Protein AF-A0A9X3STH4-F1 (afdb_monomer_lite)

Organism: NCBI:txid256034

InterPro domains:
  IPR025851 SUKH-4 immunity protein [PF14435] (75-170)

pLDDT: mean 92.92, std 8.41, range [48.44, 98.75]

Structure (mmCIF, N/CA/C/O backbone):
data_AF-A0A9X3STH4-F1
#
_entry.id   AF-A0A9X3STH4-F1
#
loop_
_atom_site.group_PDB
_atom_site.id
_atom_site.type_symbol
_atom_site.label_atom_id
_atom_site.label_alt_id
_atom_site.label_comp_id
_atom_site.label_asym_id
_atom_site.label_entity_id
_atom_site.label_seq_id
_atom_site.pdbx_PDB_ins_code
_atom_site.Cartn_x
_atom_site.Cartn_y
_atom_site.Cartn_z
_atom_site.occupancy
_atom_site.B_iso_or_equiv
_atom_site.auth_seq_id
_atom_site.auth_comp_id
_atom_site.auth_asym_id
_atom_site.auth_atom_id
_atom_site.pdbx_PDB_model_num
ATOM 1 N N . MET A 1 1 ? -2.277 -17.646 -5.872 1.00 61.88 1 MET A N 1
ATOM 2 C CA . MET A 1 1 ? -1.717 -16.752 -4.841 1.00 61.88 1 MET A CA 1
ATOM 3 C C . MET A 1 1 ? -0.217 -16.934 -4.850 1.00 61.88 1 MET A C 1
ATOM 5 O O . MET A 1 1 ? 0.225 -18.069 -4.994 1.00 61.88 1 MET A O 1
ATOM 9 N N . THR A 1 2 ? 0.530 -15.837 -4.781 1.00 78.12 2 THR A N 1
ATOM 10 C CA . THR A 1 2 ? 1.993 -15.850 -4.661 1.00 78.12 2 THR A CA 1
ATOM 11 C C . THR A 1 2 ? 2.384 -16.496 -3.331 1.00 78.12 2 THR A C 1
ATOM 13 O O . THR A 1 2 ? 1.746 -16.225 -2.315 1.00 78.12 2 THR A O 1
ATOM 16 N N . ASP A 1 3 ? 3.375 -17.385 -3.351 1.00 86.56 3 ASP A N 1
ATOM 17 C CA . ASP A 1 3 ? 3.886 -18.044 -2.145 1.00 86.56 3 ASP A CA 1
ATOM 18 C C . ASP A 1 3 ? 4.793 -17.095 -1.341 1.00 86.56 3 ASP A C 1
ATOM 20 O O . ASP A 1 3 ? 5.433 -16.214 -1.916 1.00 86.56 3 ASP A O 1
ATOM 24 N N . SER A 1 4 ? 4.879 -17.291 -0.023 1.00 89.00 4 SER A N 1
ATOM 25 C CA . SER A 1 4 ? 5.717 -16.495 0.887 1.00 89.00 4 SER A CA 1
ATOM 26 C C . SER A 1 4 ? 7.181 -16.447 0.430 1.00 89.00 4 SER A C 1
ATOM 28 O O . SER A 1 4 ? 7.796 -15.381 0.389 1.00 89.00 4 SER A O 1
ATOM 30 N N . SER A 1 5 ? 7.707 -17.585 -0.038 1.00 90.81 5 SER A N 1
ATOM 31 C CA . SER A 1 5 ? 9.068 -17.689 -0.579 1.00 90.81 5 SER A CA 1
ATOM 32 C C . SER A 1 5 ? 9.311 -16.773 -1.785 1.00 90.81 5 SER A C 1
ATOM 34 O O . SER A 1 5 ? 10.392 -16.203 -1.922 1.00 90.81 5 SER A O 1
ATOM 36 N N . ALA A 1 6 ? 8.299 -16.579 -2.634 1.00 93.00 6 ALA A N 1
ATOM 37 C CA . ALA A 1 6 ? 8.402 -15.722 -3.807 1.00 93.00 6 ALA A CA 1
ATOM 38 C C . ALA A 1 6 ? 8.417 -14.233 -3.433 1.00 93.00 6 ALA A C 1
ATOM 40 O O . ALA A 1 6 ? 9.099 -13.464 -4.106 1.00 93.00 6 ALA A O 1
ATOM 41 N N . TYR A 1 7 ? 7.714 -13.832 -2.367 1.00 93.75 7 TYR A N 1
ATOM 42 C CA . TYR A 1 7 ? 7.803 -12.472 -1.829 1.00 93.75 7 TYR A CA 1
ATOM 43 C C . TYR A 1 7 ? 9.189 -12.196 -1.244 1.00 93.75 7 TYR A C 1
ATOM 45 O O . TYR A 1 7 ? 9.822 -11.223 -1.640 1.00 93.75 7 TYR A O 1
ATOM 53 N N . LEU A 1 8 ? 9.697 -13.090 -0.387 1.00 92.81 8 LEU A N 1
ATOM 54 C CA . LEU A 1 8 ? 11.042 -12.961 0.190 1.00 92.81 8 LEU A CA 1
ATOM 55 C C . LEU A 1 8 ? 12.132 -12.911 -0.882 1.00 92.81 8 LEU A C 1
ATOM 57 O O . LEU A 1 8 ? 13.081 -12.148 -0.758 1.00 92.81 8 LEU A O 1
ATOM 61 N N . GLN A 1 9 ? 11.997 -13.702 -1.948 1.00 93.31 9 GLN A N 1
A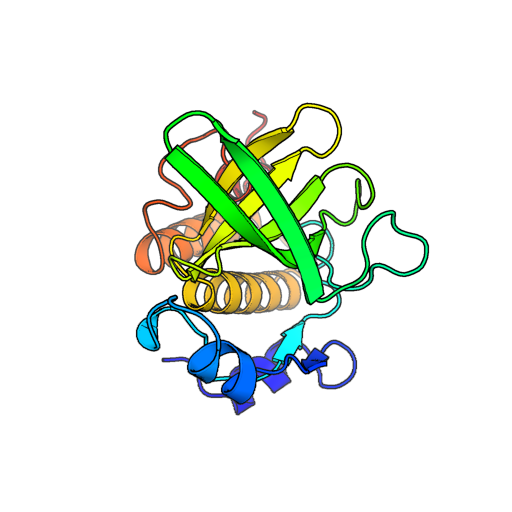TOM 62 C CA . GLN A 1 9 ? 12.944 -13.660 -3.058 1.00 93.31 9 GLN A CA 1
ATOM 63 C C . GLN A 1 9 ? 12.888 -12.333 -3.827 1.00 93.31 9 GLN A C 1
ATOM 65 O O . GLN A 1 9 ? 13.916 -11.890 -4.321 1.00 93.31 9 GLN A O 1
ATOM 70 N N . ALA A 1 10 ? 11.703 -11.740 -3.985 1.00 93.12 10 ALA A N 1
ATOM 71 C CA . ALA A 1 10 ? 11.533 -10.508 -4.752 1.00 93.12 10 ALA A CA 1
ATOM 72 C C . ALA A 1 10 ? 11.899 -9.245 -3.967 1.00 93.12 10 ALA A C 1
ATOM 74 O O . ALA A 1 10 ? 12.220 -8.237 -4.581 1.00 93.12 10 ALA A O 1
ATOM 75 N N . TRP A 1 11 ? 11.796 -9.273 -2.639 1.00 94.75 11 TRP A N 1
ATOM 76 C CA . TRP A 1 11 ? 12.120 -8.115 -1.807 1.00 94.75 11 TRP A CA 1
ATOM 77 C C . TRP A 1 11 ? 13.464 -8.212 -1.120 1.00 94.75 11 TRP A C 1
ATOM 79 O O . TRP A 1 11 ? 13.931 -7.178 -0.683 1.00 94.75 11 TRP A O 1
ATOM 89 N N . GLU A 1 12 ? 14.074 -9.397 -1.080 1.00 92.00 12 GLU A N 1
ATOM 90 C CA . GLU A 1 12 ? 15.273 -9.708 -0.298 1.00 92.00 12 GLU A CA 1
ATOM 91 C C . GLU A 1 12 ? 15.022 -9.619 1.226 1.00 92.00 12 GLU A C 1
ATOM 93 O O . GLU A 1 12 ? 14.250 -8.780 1.691 1.00 92.00 12 GLU A O 1
ATOM 98 N N . PRO A 1 13 ? 15.606 -10.507 2.057 1.00 90.62 13 PRO A N 1
ATOM 99 C CA . PRO A 1 13 ? 15.281 -10.550 3.488 1.00 90.62 13 PRO A CA 1
ATOM 100 C C . PRO A 1 13 ? 15.570 -9.252 4.259 1.00 90.62 13 PRO A C 1
ATOM 102 O O . PRO A 1 13 ? 14.863 -8.939 5.214 1.00 90.62 13 PRO A O 1
ATOM 105 N N . ASP A 1 14 ? 16.601 -8.509 3.863 1.00 94.25 14 ASP A N 1
ATOM 106 C CA . ASP A 1 14 ? 17.049 -7.258 4.484 1.00 94.25 14 ASP A CA 1
ATOM 107 C C . ASP A 1 14 ? 16.178 -6.047 4.132 1.00 94.25 14 ASP A C 1
ATOM 109 O O . ASP A 1 14 ? 16.194 -5.054 4.856 1.00 94.25 14 ASP A O 1
ATOM 113 N N . ASN A 1 15 ? 15.362 -6.150 3.086 1.00 95.94 15 ASN A N 1
ATOM 114 C CA . ASN A 1 15 ? 14.374 -5.147 2.712 1.00 95.94 15 ASN A CA 1
ATOM 115 C C . ASN A 1 15 ? 12.947 -5.624 3.041 1.00 95.94 15 ASN A C 1
ATOM 117 O O . ASN A 1 15 ? 11.984 -5.297 2.351 1.00 95.94 15 ASN A O 1
ATOM 121 N N . THR A 1 16 ? 12.787 -6.370 4.141 1.00 97.00 16 THR A N 1
ATOM 122 C CA . THR A 1 16 ? 11.470 -6.727 4.690 1.00 97.00 16 THR A CA 1
ATOM 123 C C . THR A 1 16 ? 11.323 -6.360 6.160 1.00 97.00 16 THR A C 1
ATOM 125 O O . THR A 1 16 ? 12.267 -6.454 6.941 1.00 97.00 16 THR A O 1
ATOM 128 N N . ILE A 1 17 ? 10.111 -5.963 6.542 1.00 96.62 17 ILE A N 1
ATOM 129 C CA . ILE A 1 17 ? 9.739 -5.627 7.917 1.00 96.62 17 ILE A CA 1
ATOM 130 C C . ILE A 1 17 ? 8.494 -6.420 8.333 1.00 96.62 17 ILE A C 1
ATOM 132 O O . ILE A 1 17 ? 7.523 -6.460 7.570 1.00 96.62 17 ILE A O 1
ATOM 136 N N . PRO A 1 18 ? 8.496 -7.084 9.505 1.00 97.00 18 PRO A N 1
ATOM 137 C CA . PRO A 1 18 ? 7.326 -7.807 9.983 1.00 97.00 18 PRO A CA 1
ATOM 138 C C . PRO A 1 18 ? 6.208 -6.846 10.395 1.00 97.00 18 PRO A C 1
ATOM 140 O O . PRO A 1 18 ? 6.472 -5.801 10.985 1.00 97.00 18 PRO A O 1
ATOM 143 N N . TYR A 1 19 ? 4.958 -7.251 10.170 1.00 96.06 19 TYR A N 1
ATOM 144 C CA . TYR A 1 19 ? 3.776 -6.590 10.724 1.00 96.06 19 TYR A CA 1
ATOM 145 C C . TYR A 1 19 ? 2.941 -7.596 11.537 1.00 96.06 19 TYR A C 1
ATOM 147 O O . TYR A 1 19 ? 2.936 -8.794 11.231 1.00 96.06 19 TYR A O 1
ATOM 155 N N . PRO A 1 20 ? 2.210 -7.154 12.576 1.00 95.25 20 PRO A N 1
ATOM 156 C CA . PRO A 1 20 ? 1.526 -8.042 13.520 1.00 95.25 20 PRO A CA 1
ATOM 157 C C . PRO A 1 20 ? 0.201 -8.591 12.952 1.00 95.25 20 PRO A C 1
ATOM 159 O O . PRO A 1 20 ? -0.889 -8.362 13.474 1.00 95.25 20 PRO A O 1
ATOM 162 N N . ARG A 1 21 ? 0.283 -9.363 11.863 1.00 96.56 21 ARG A N 1
ATOM 163 C CA . ARG A 1 21 ? -0.866 -9.875 11.099 1.00 96.56 21 ARG A CA 1
ATOM 164 C C . ARG A 1 21 ? -1.922 -10.571 11.953 1.00 96.56 21 ARG A C 1
ATOM 166 O O . ARG A 1 21 ? -3.110 -10.307 11.797 1.00 96.56 21 ARG A O 1
ATOM 173 N N . ALA A 1 22 ? -1.498 -11.518 12.789 1.00 96.81 22 ALA A N 1
ATOM 174 C CA . ALA A 1 22 ? -2.416 -12.340 13.574 1.00 96.81 22 ALA A CA 1
ATOM 175 C C . ALA A 1 22 ? -3.180 -11.510 14.615 1.00 96.81 22 ALA A C 1
ATOM 177 O O . ALA A 1 22 ? -4.367 -11.741 14.827 1.00 96.81 22 ALA A O 1
ATOM 178 N N . GLU A 1 23 ? -2.503 -10.535 15.218 1.00 96.88 23 GLU A N 1
ATOM 179 C CA . GLU A 1 23 ? -3.087 -9.592 16.169 1.00 96.88 23 GLU A CA 1
ATOM 180 C C . GLU A 1 23 ? -4.092 -8.679 15.468 1.00 96.88 23 GLU A C 1
ATOM 182 O O . GLU A 1 23 ? -5.257 -8.650 15.853 1.00 96.88 23 GLU A O 1
ATOM 187 N N . TRP A 1 24 ? -3.701 -8.057 14.352 1.00 96.88 24 TRP A N 1
ATOM 188 C CA . TRP A 1 24 ? -4.584 -7.185 13.574 1.00 96.88 24 TRP A CA 1
ATOM 189 C C . TRP A 1 24 ? -5.851 -7.896 13.093 1.00 96.88 24 TRP A C 1
ATOM 191 O O . TRP A 1 24 ? -6.939 -7.343 13.198 1.00 96.88 24 TRP A O 1
ATOM 201 N N . MET A 1 25 ? -5.733 -9.138 12.615 1.00 97.00 25 MET A N 1
ATOM 202 C CA . MET A 1 25 ? -6.891 -9.945 12.209 1.00 97.00 25 MET A CA 1
ATOM 203 C C . MET A 1 25 ? -7.811 -10.338 13.373 1.00 97.00 25 MET A C 1
ATOM 205 O O . MET A 1 25 ? -8.964 -10.696 13.137 1.00 97.00 25 MET A O 1
ATOM 209 N N . SER A 1 26 ? -7.292 -10.361 14.602 1.00 97.19 26 SER A N 1
ATOM 210 C CA . SER A 1 26 ? -8.071 -10.671 15.801 1.00 97.19 26 SER A CA 1
ATOM 211 C C . SER A 1 26 ? -8.709 -9.429 16.417 1.00 97.19 26 SER A C 1
ATOM 213 O O . SER A 1 26 ? -9.749 -9.551 17.062 1.00 97.19 26 SER A O 1
ATOM 215 N N . GLU A 1 27 ? -8.064 -8.272 16.292 1.00 96.25 27 GLU A N 1
ATOM 216 C CA . GLU A 1 27 ? -8.475 -7.026 16.938 1.00 96.25 27 GLU A CA 1
ATOM 217 C C . GLU A 1 27 ? -9.420 -6.199 16.060 1.00 96.25 27 GLU A C 1
ATOM 219 O O . GLU A 1 27 ? -10.370 -5.603 16.569 1.00 96.25 27 GLU A O 1
ATOM 224 N N . TYR A 1 28 ? -9.183 -6.175 14.747 1.00 96.44 28 TYR A N 1
ATOM 225 C CA . TYR A 1 28 ? -9.848 -5.251 13.834 1.00 96.44 28 TYR A CA 1
ATOM 226 C C . TYR A 1 28 ? -10.963 -5.903 13.016 1.00 96.44 28 TYR A C 1
ATOM 228 O O . TYR A 1 28 ? -11.003 -7.114 12.804 1.00 96.44 28 TYR A O 1
ATOM 236 N N . ALA A 1 29 ? -11.900 -5.072 12.554 1.00 97.44 29 ALA A N 1
ATOM 237 C CA . ALA A 1 29 ? -13.100 -5.525 11.853 1.00 97.44 29 ALA A CA 1
ATOM 238 C C . ALA A 1 29 ? -12.854 -5.880 10.376 1.00 97.44 29 ALA A C 1
ATOM 240 O O . ALA A 1 29 ? -13.685 -6.564 9.770 1.00 97.44 29 ALA A O 1
ATOM 241 N N . ALA A 1 30 ? -11.730 -5.436 9.803 1.00 97.69 30 ALA A N 1
ATOM 242 C CA . ALA A 1 30 ? -11.347 -5.752 8.437 1.00 97.69 30 ALA A CA 1
ATOM 243 C C . ALA A 1 30 ? -11.413 -7.272 8.176 1.00 97.69 30 ALA A C 1
ATOM 245 O O . ALA A 1 30 ? -10.921 -8.081 8.969 1.00 97.69 30 ALA A O 1
ATOM 246 N N . PRO A 1 31 ? -12.011 -7.708 7.054 1.00 97.75 31 PRO A N 1
ATOM 247 C CA . PRO A 1 31 ? -12.200 -9.125 6.795 1.00 97.75 31 PRO A CA 1
ATOM 248 C C . PRO A 1 31 ? -10.854 -9.826 6.601 1.00 97.75 31 PRO A C 1
ATOM 250 O O . PRO A 1 31 ? -9.961 -9.318 5.928 1.00 97.75 31 PRO A O 1
ATOM 253 N N . ALA A 1 32 ? -10.742 -11.067 7.080 1.00 97.00 32 ALA A N 1
ATOM 254 C CA . ALA A 1 32 ? -9.529 -11.881 6.950 1.00 97.00 32 ALA A CA 1
ATOM 255 C C . ALA A 1 32 ? -8.981 -11.971 5.510 1.00 97.00 32 ALA A C 1
ATOM 257 O O . ALA A 1 32 ? -7.773 -12.065 5.306 1.00 97.00 32 ALA A O 1
ATOM 258 N N . ALA A 1 33 ? -9.867 -11.932 4.509 1.00 96.94 33 ALA A N 1
ATOM 259 C CA . ALA A 1 33 ? -9.505 -11.971 3.093 1.00 96.94 33 ALA A CA 1
ATOM 260 C C . ALA A 1 33 ? -8.804 -10.694 2.588 1.00 96.94 33 ALA A C 1
ATOM 262 O O . ALA A 1 33 ? -8.167 -10.747 1.534 1.00 96.94 33 ALA A O 1
ATOM 263 N N . ALA A 1 34 ? -8.917 -9.575 3.313 1.00 98.06 34 ALA A N 1
ATOM 264 C CA . ALA A 1 34 ? -8.251 -8.323 2.977 1.00 98.06 34 ALA A CA 1
ATOM 265 C C . ALA A 1 34 ? -6.770 -8.319 3.368 1.00 98.06 34 ALA A C 1
ATOM 267 O O . ALA A 1 34 ? -6.010 -7.559 2.781 1.00 98.06 34 ALA A O 1
ATOM 268 N N . TYR A 1 35 ? -6.339 -9.170 4.302 1.00 98.00 35 TYR A N 1
ATOM 269 C CA . TYR A 1 35 ? -4.940 -9.266 4.717 1.00 98.00 35 TYR A CA 1
ATOM 270 C C . TYR A 1 35 ? -4.125 -10.120 3.737 1.00 98.00 35 TYR A C 1
ATOM 272 O O . TYR A 1 35 ? -4.629 -11.136 3.235 1.00 98.00 35 TYR A O 1
ATOM 280 N N . PRO A 1 36 ? -2.850 -9.777 3.476 1.00 96.56 36 PRO A N 1
ATOM 281 C CA . PRO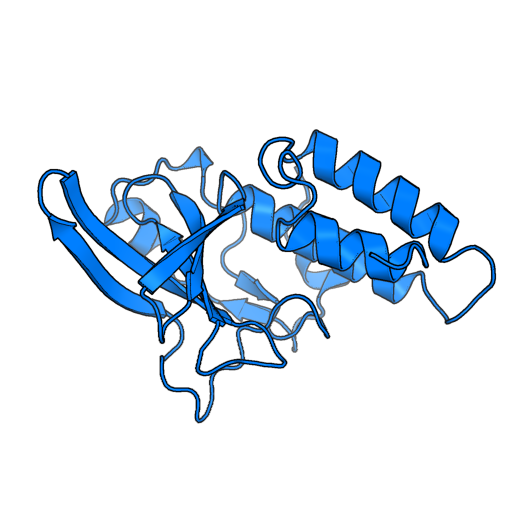 A 1 36 ? -1.984 -10.645 2.695 1.00 96.56 36 PRO A CA 1
ATOM 282 C C . PRO A 1 36 ? -1.752 -11.975 3.425 1.00 96.56 36 PRO A C 1
ATOM 284 O O . PRO A 1 36 ? -1.974 -12.104 4.627 1.00 96.56 36 PRO A O 1
ATOM 287 N N . ALA A 1 37 ? -1.329 -13.008 2.694 1.00 94.56 37 ALA A N 1
ATOM 288 C CA . ALA A 1 37 ? -1.050 -14.326 3.280 1.00 94.56 37 ALA A CA 1
ATOM 289 C C . ALA A 1 37 ? 0.282 -14.379 4.057 1.00 94.56 37 ALA A C 1
ATOM 291 O O . ALA A 1 37 ? 0.550 -15.362 4.740 1.00 94.56 37 ALA A O 1
ATOM 292 N N . ILE A 1 38 ? 1.093 -13.329 3.934 1.00 96.25 38 ILE A N 1
ATOM 293 C CA . ILE A 1 38 ? 2.387 -13.135 4.592 1.00 96.25 38 ILE A CA 1
ATOM 294 C C . ILE A 1 38 ? 2.257 -12.112 5.723 1.00 96.25 38 ILE A C 1
ATOM 296 O O . ILE A 1 38 ? 1.311 -11.321 5.734 1.00 96.25 38 ILE A O 1
ATOM 300 N N . ASP A 1 39 ? 3.212 -12.116 6.645 1.00 96.88 39 ASP A N 1
ATOM 301 C CA . ASP A 1 39 ? 3.296 -11.278 7.848 1.00 96.88 39 ASP A CA 1
ATOM 302 C C . ASP A 1 39 ? 4.438 -10.247 7.787 1.00 96.88 39 ASP A C 1
ATOM 304 O O . ASP A 1 39 ? 4.903 -9.758 8.811 1.00 96.88 39 ASP A O 1
ATOM 308 N N . PHE A 1 40 ? 4.871 -9.883 6.579 1.00 97.31 40 PHE A N 1
ATOM 309 C CA . PHE A 1 40 ? 5.876 -8.853 6.337 1.00 97.31 40 PHE A CA 1
ATOM 310 C C . PHE A 1 40 ? 5.531 -7.997 5.114 1.00 97.31 40 PHE A C 1
ATOM 312 O O . PHE A 1 40 ? 4.740 -8.394 4.253 1.00 97.31 40 PHE A O 1
ATOM 319 N N . LEU A 1 41 ? 6.140 -6.816 5.051 1.00 96.81 41 LEU A N 1
ATOM 320 C CA . LEU A 1 41 ? 6.077 -5.860 3.944 1.00 96.81 41 LEU A CA 1
ATOM 321 C C . LEU A 1 41 ? 7.490 -5.526 3.454 1.00 96.81 41 LEU A C 1
ATOM 323 O O . LEU A 1 41 ? 8.433 -5.690 4.229 1.00 96.81 41 LEU A O 1
ATOM 327 N N . PRO A 1 42 ? 7.660 -5.040 2.212 1.00 97.00 42 PRO A N 1
ATOM 328 C CA . PRO A 1 42 ? 8.936 -4.469 1.801 1.00 97.00 42 PRO A CA 1
ATOM 329 C C . PRO A 1 42 ? 9.220 -3.171 2.573 1.00 97.00 42 PRO A C 1
ATOM 331 O O . PRO A 1 42 ? 8.288 -2.434 2.894 1.00 97.00 42 PRO A O 1
ATOM 334 N N . ILE A 1 43 ? 10.488 -2.864 2.852 1.00 96.50 43 ILE A N 1
ATOM 335 C CA . ILE A 1 43 ? 10.876 -1.613 3.531 1.00 96.50 43 ILE A CA 1
ATOM 336 C C . ILE A 1 43 ? 10.928 -0.446 2.543 1.00 96.50 43 ILE A C 1
ATOM 338 O O . ILE A 1 43 ? 10.457 0.650 2.844 1.00 96.50 43 ILE A O 1
ATOM 342 N N . ASP A 1 44 ? 11.478 -0.665 1.359 1.00 94.62 44 ASP A N 1
ATOM 343 C CA . ASP A 1 44 ? 11.662 0.355 0.337 1.00 94.62 44 ASP A CA 1
ATOM 344 C C . ASP A 1 44 ? 11.342 -0.218 -1.044 1.00 94.62 44 ASP A C 1
ATOM 346 O O . ASP A 1 44 ? 11.879 -1.246 -1.458 1.00 94.62 44 ASP A O 1
ATOM 350 N N . MET A 1 45 ? 10.443 0.461 -1.757 1.00 93.31 45 MET A N 1
ATOM 351 C CA . MET A 1 45 ? 10.090 0.190 -3.147 1.00 93.31 45 MET A CA 1
ATOM 352 C C . MET A 1 45 ? 10.375 1.402 -4.037 1.00 93.31 45 MET A C 1
ATOM 354 O O . MET A 1 45 ? 9.622 1.731 -4.958 1.00 93.31 45 MET A O 1
ATOM 358 N N . SER A 1 46 ? 11.515 2.045 -3.789 1.00 85.88 46 SER A N 1
ATOM 359 C CA . SER A 1 46 ? 12.055 3.165 -4.547 1.00 85.88 46 SER A CA 1
ATOM 360 C C . SER A 1 46 ? 11.154 4.397 -4.489 1.00 85.88 46 SER A C 1
ATOM 362 O O . SER A 1 46 ? 11.221 5.155 -3.533 1.00 85.88 46 SER A O 1
ATOM 364 N N . VAL A 1 47 ? 10.335 4.646 -5.512 1.00 86.88 47 VAL A N 1
ATOM 365 C CA . VAL A 1 47 ? 9.514 5.865 -5.604 1.00 86.88 47 VAL A CA 1
ATOM 366 C C . VAL A 1 47 ? 8.065 5.646 -5.183 1.00 86.88 47 VAL A C 1
ATOM 368 O O . VAL A 1 47 ? 7.353 6.623 -4.977 1.00 86.88 47 VAL A O 1
ATOM 371 N N . VAL A 1 48 ? 7.604 4.391 -5.075 1.00 93.56 48 VAL A N 1
ATOM 372 C CA . VAL A 1 48 ? 6.163 4.110 -4.923 1.00 93.56 48 VAL A CA 1
ATOM 373 C C . VAL A 1 48 ? 5.710 3.878 -3.487 1.00 93.56 48 VAL A C 1
ATOM 375 O O . VAL A 1 48 ? 4.525 4.028 -3.207 1.00 93.56 48 VAL A O 1
ATOM 378 N N . PHE A 1 49 ? 6.613 3.471 -2.597 1.00 96.94 49 PHE A N 1
ATOM 379 C CA . PHE A 1 49 ? 6.273 3.098 -1.226 1.00 96.94 49 PHE A CA 1
ATOM 380 C C . PHE A 1 49 ? 7.535 2.959 -0.375 1.00 96.94 49 PHE A C 1
ATOM 382 O O . PHE A 1 49 ? 8.540 2.427 -0.849 1.00 96.94 49 PHE A O 1
ATOM 389 N N . THR A 1 50 ? 7.460 3.362 0.891 1.00 97.25 50 THR A N 1
ATOM 390 C CA . THR A 1 50 ? 8.446 2.989 1.907 1.00 97.25 50 THR A CA 1
ATOM 391 C C . THR A 1 50 ? 7.795 2.803 3.276 1.00 97.25 50 THR A C 1
ATOM 393 O O . THR A 1 50 ? 6.918 3.572 3.656 1.00 97.25 50 THR A O 1
ATOM 396 N N . ALA A 1 51 ? 8.242 1.801 4.029 1.00 96.81 51 ALA A N 1
ATOM 397 C CA . ALA A 1 51 ? 7.962 1.629 5.453 1.00 96.81 51 ALA A CA 1
ATOM 398 C C . ALA A 1 51 ? 9.070 2.230 6.346 1.00 96.81 51 ALA A C 1
ATOM 400 O O . ALA A 1 51 ? 8.980 2.164 7.570 1.00 96.81 51 ALA A O 1
ATOM 401 N N . TYR A 1 52 ? 10.113 2.823 5.752 1.00 94.12 52 TYR A N 1
ATOM 402 C CA . TYR A 1 52 ? 11.167 3.525 6.479 1.00 94.12 52 TYR A CA 1
ATOM 403 C C . TYR A 1 52 ? 10.706 4.945 6.839 1.00 94.12 52 TYR A C 1
ATOM 405 O O . TYR A 1 52 ? 10.846 5.884 6.043 1.00 94.12 52 TYR A O 1
ATOM 413 N N . LEU A 1 53 ? 10.137 5.065 8.042 1.00 93.81 53 LEU A N 1
ATOM 414 C CA . LEU A 1 53 ? 9.536 6.280 8.607 1.00 93.81 53 LEU A CA 1
ATOM 415 C C . LEU A 1 53 ? 10.370 6.897 9.744 1.00 93.81 53 LEU A C 1
ATOM 417 O O . LEU A 1 53 ? 9.848 7.661 10.547 1.00 93.81 53 LEU A O 1
ATOM 421 N N . GLU A 1 54 ? 11.664 6.572 9.831 1.00 88.00 54 GLU A N 1
ATOM 422 C CA . GLU A 1 54 ? 12.560 7.272 10.758 1.00 88.00 54 GLU A CA 1
ATOM 423 C C . GLU A 1 54 ? 12.554 8.778 10.459 1.00 88.00 54 GLU A C 1
ATOM 425 O O . GLU A 1 54 ? 12.581 9.186 9.296 1.00 88.00 54 GLU A O 1
ATOM 430 N N . ASP A 1 55 ? 12.480 9.580 11.523 1.00 86.06 55 ASP A N 1
ATOM 431 C CA . ASP A 1 55 ? 12.355 11.043 11.495 1.00 86.06 55 ASP A CA 1
ATOM 432 C C . ASP A 1 55 ? 11.099 11.595 10.789 1.00 86.06 55 ASP A C 1
ATOM 434 O O . ASP A 1 55 ? 10.985 12.811 10.628 1.00 86.06 55 ASP A O 1
ATOM 438 N N . ALA A 1 56 ? 10.143 10.740 10.405 1.00 90.88 56 ALA A N 1
ATOM 439 C CA . ALA A 1 56 ? 8.867 11.178 9.853 1.00 90.88 56 ALA A CA 1
ATOM 440 C C . ALA A 1 56 ? 7.876 11.572 10.960 1.00 90.88 56 ALA A C 1
ATOM 442 O O . ALA A 1 56 ? 7.978 11.158 12.118 1.00 90.88 56 ALA A O 1
ATOM 443 N N . ARG A 1 57 ? 6.852 12.340 10.590 1.00 92.12 57 ARG A N 1
ATOM 444 C CA . ARG A 1 57 ? 5.776 12.771 11.495 1.00 92.12 57 ARG A CA 1
ATOM 445 C C . ARG A 1 57 ? 4.995 11.617 12.137 1.00 92.12 57 ARG A C 1
ATOM 447 O O . ARG A 1 57 ? 4.447 11.800 13.227 1.00 92.12 57 ARG A O 1
ATOM 454 N N . PHE A 1 58 ? 4.894 10.475 11.461 1.00 94.50 58 PHE A N 1
ATOM 455 C CA . PHE A 1 58 ? 4.151 9.308 11.930 1.00 94.50 58 PHE A CA 1
ATOM 456 C C . PHE A 1 58 ? 5.048 8.083 12.019 1.00 94.50 58 PHE A C 1
ATOM 458 O O . PHE A 1 58 ? 5.776 7.771 11.080 1.00 94.50 58 PHE A O 1
ATOM 465 N N . ASP A 1 59 ? 4.903 7.338 13.112 1.00 95.69 59 ASP A N 1
ATOM 466 C CA . ASP A 1 59 ? 5.565 6.050 13.269 1.00 95.69 59 ASP A CA 1
ATOM 467 C C . ASP A 1 59 ? 4.844 4.960 12.470 1.00 95.69 59 ASP A C 1
ATOM 469 O O . ASP A 1 59 ? 3.614 4.964 12.318 1.00 95.69 59 ASP A O 1
ATOM 473 N N . LEU A 1 60 ? 5.606 3.967 12.014 1.00 96.75 60 LEU A N 1
ATOM 474 C CA . LEU A 1 60 ? 5.042 2.773 11.398 1.00 96.75 60 LEU A CA 1
ATOM 475 C C . LEU A 1 60 ? 4.116 2.052 12.390 1.00 96.75 60 LEU A C 1
ATOM 477 O O . LEU A 1 60 ? 4.450 1.875 13.560 1.00 96.75 60 LEU A O 1
ATOM 481 N N . TYR A 1 61 ? 2.945 1.637 11.911 1.00 96.69 61 TYR A N 1
ATOM 482 C CA . TYR A 1 61 ? 1.859 1.012 12.677 1.00 96.69 61 TYR A CA 1
ATOM 483 C C . TYR A 1 61 ? 1.202 1.904 13.731 1.00 96.69 61 TYR A C 1
ATOM 485 O O . TYR A 1 61 ? 0.319 1.436 14.452 1.00 96.69 61 TYR A O 1
ATOM 493 N N . SER A 1 62 ? 1.560 3.191 13.796 1.00 95.75 62 SER A N 1
ATOM 494 C CA . SER A 1 62 ? 0.805 4.142 14.605 1.00 95.75 62 SER A CA 1
ATOM 495 C C . SER A 1 62 ? -0.638 4.233 14.113 1.00 95.75 62 SER A C 1
ATOM 497 O O . SER A 1 62 ? -0.938 4.105 12.921 1.00 95.75 62 SER A O 1
ATOM 499 N N . ARG A 1 63 ? -1.550 4.426 15.065 1.00 96.25 63 ARG A N 1
ATOM 500 C CA . ARG A 1 63 ? -2.977 4.535 14.795 1.00 96.25 63 ARG A CA 1
ATOM 501 C C . ARG A 1 63 ? -3.378 5.995 14.625 1.00 96.25 63 ARG A C 1
ATOM 503 O O . ARG A 1 63 ? -2.999 6.846 15.428 1.00 96.25 63 ARG A O 1
ATOM 510 N N . ILE A 1 64 ? -4.192 6.259 13.612 1.00 95.38 64 ILE A N 1
ATOM 511 C CA . ILE A 1 64 ? -4.786 7.561 13.328 1.00 95.38 64 ILE A CA 1
ATOM 512 C C . ILE A 1 64 ? -6.303 7.389 13.356 1.00 95.38 64 ILE A C 1
ATOM 514 O O . ILE A 1 64 ? -6.859 6.596 12.604 1.00 95.38 64 ILE A O 1
ATOM 518 N N . ASP A 1 65 ? -6.978 8.153 14.209 1.00 95.00 65 ASP A N 1
ATOM 519 C CA . ASP A 1 65 ? -8.435 8.244 14.203 1.00 95.00 65 ASP A CA 1
ATOM 520 C C . ASP A 1 65 ? -8.831 9.542 13.487 1.00 95.00 65 ASP A C 1
ATOM 522 O O . ASP A 1 65 ? -8.627 10.636 14.022 1.00 95.00 65 ASP A O 1
ATOM 526 N N . LEU A 1 66 ? -9.404 9.433 12.289 1.00 92.94 66 LEU A N 1
ATOM 527 C CA . LEU A 1 66 ? -9.935 10.579 11.551 1.00 92.94 66 LEU A CA 1
ATOM 528 C C . LEU A 1 66 ? -11.416 10.771 11.870 1.00 92.94 66 LEU A C 1
ATOM 530 O O . LEU A 1 66 ? -12.206 9.827 11.824 1.00 92.94 66 LEU A O 1
ATOM 534 N N . ASP A 1 67 ? -11.801 12.004 12.188 1.00 91.50 67 ASP A N 1
ATOM 535 C CA . ASP A 1 67 ? -13.203 12.367 12.375 1.00 91.50 67 ASP A CA 1
ATOM 536 C C . ASP A 1 67 ? -13.862 12.607 11.010 1.00 91.50 67 ASP A C 1
ATOM 538 O O . ASP A 1 67 ? -13.543 13.570 10.313 1.00 91.50 67 ASP A O 1
ATOM 542 N N . MET A 1 68 ? -14.795 11.730 10.638 1.00 87.88 68 MET A N 1
ATOM 543 C CA . MET A 1 68 ? -15.586 11.822 9.405 1.00 87.88 68 MET A CA 1
ATOM 544 C C . MET A 1 68 ? -16.938 12.518 9.652 1.00 87.88 68 MET A C 1
ATOM 546 O O . MET A 1 68 ? -17.862 12.459 8.835 1.00 87.88 68 MET A O 1
ATOM 550 N N . GLY A 1 69 ? -17.098 13.173 10.805 1.00 89.56 69 GLY A N 1
ATOM 551 C CA . GLY A 1 69 ? -18.309 13.872 11.199 1.00 89.56 69 GLY A CA 1
ATOM 552 C C . GLY A 1 69 ? -19.477 12.912 11.411 1.00 89.56 69 GLY A C 1
ATOM 553 O O . GLY A 1 69 ? -19.542 12.181 12.397 1.00 89.56 69 GLY A O 1
ATOM 554 N N . ARG A 1 70 ? -20.460 12.939 10.502 1.00 85.38 70 ARG A N 1
ATOM 555 C CA . ARG A 1 70 ? -21.687 12.126 10.638 1.00 85.38 70 ARG A CA 1
ATOM 556 C C . ARG A 1 70 ? -21.460 10.641 10.383 1.00 85.38 70 ARG A C 1
ATOM 558 O O . ARG A 1 70 ? -22.230 9.836 10.901 1.00 85.38 70 ARG A O 1
ATOM 565 N N . ASP A 1 71 ? -20.415 10.306 9.635 1.00 83.00 71 ASP A N 1
ATOM 566 C CA . ASP A 1 71 ? -20.062 8.923 9.307 1.00 83.00 71 ASP A CA 1
ATOM 567 C C . ASP A 1 71 ? -19.218 8.263 10.413 1.00 83.00 71 ASP A C 1
ATOM 569 O O . ASP A 1 71 ? -18.857 7.093 10.319 1.00 83.00 71 ASP A O 1
ATOM 573 N N . GLY A 1 72 ? -18.964 8.993 11.507 1.00 89.62 72 GLY A N 1
ATOM 574 C CA . GLY A 1 72 ? -18.244 8.511 12.675 1.00 89.62 72 GLY A CA 1
ATOM 575 C C . GLY A 1 72 ? -16.740 8.714 12.548 1.00 89.62 72 GLY A C 1
ATOM 576 O O . GLY A 1 72 ? -16.280 9.719 12.013 1.00 89.62 72 GLY A O 1
ATOM 577 N N . LYS A 1 73 ? -15.974 7.767 13.089 1.00 92.81 73 LYS A N 1
ATOM 578 C CA . LYS A 1 73 ? -14.514 7.784 13.028 1.00 92.81 73 LYS A CA 1
ATOM 579 C C . LYS A 1 73 ? -14.020 6.760 12.022 1.00 92.81 73 LYS A C 1
ATOM 581 O O . LYS A 1 73 ? -14.497 5.627 12.021 1.00 92.81 73 LYS A O 1
ATOM 586 N N . LEU A 1 74 ? -13.040 7.156 11.223 1.00 95.50 74 LEU A N 1
ATOM 587 C CA . LEU A 1 74 ? -12.258 6.251 10.400 1.00 95.50 74 LEU A CA 1
ATOM 588 C C . LEU A 1 74 ? -10.968 5.916 11.150 1.00 95.50 74 LEU A C 1
ATOM 590 O O . LEU A 1 74 ? -10.154 6.797 11.422 1.00 95.50 74 LEU A O 1
ATOM 594 N N . GLU A 1 75 ? -10.817 4.648 11.514 1.00 97.06 75 GLU A N 1
ATOM 595 C CA . GLU A 1 75 ? -9.662 4.142 12.254 1.00 97.06 75 GLU A CA 1
ATOM 596 C C . GLU A 1 75 ? -8.633 3.596 11.262 1.00 97.06 75 GLU A C 1
ATOM 598 O O . GLU A 1 75 ? -8.909 2.664 10.502 1.00 97.06 75 GLU A O 1
ATOM 603 N N . LEU A 1 76 ? -7.448 4.193 11.263 1.00 97.75 76 LEU A N 1
ATOM 604 C CA . LEU A 1 76 ? -6.375 3.908 10.324 1.00 97.75 76 LEU A CA 1
ATOM 605 C C . LEU A 1 76 ? -5.127 3.428 11.064 1.00 97.75 76 LEU A C 1
ATOM 607 O O . LEU A 1 76 ? -4.809 3.945 12.132 1.00 97.75 76 LEU A O 1
ATOM 611 N N . ALA A 1 77 ? -4.375 2.505 10.472 1.00 98.06 77 ALA A N 1
ATOM 612 C CA . ALA A 1 77 ? -3.003 2.203 10.885 1.00 98.06 77 ALA A CA 1
ATOM 613 C C . ALA A 1 77 ? -2.020 2.602 9.784 1.00 98.06 77 ALA A C 1
ATOM 615 O O . ALA A 1 77 ? -2.206 2.230 8.624 1.00 98.06 77 ALA A O 1
ATOM 616 N N . VAL A 1 78 ? -0.965 3.337 10.131 1.00 98.12 78 VAL A N 1
ATOM 617 C CA . VAL A 1 78 ? 0.097 3.702 9.183 1.00 98.12 78 VAL A CA 1
ATOM 618 C C . VAL A 1 78 ? 0.875 2.453 8.779 1.00 98.12 78 VAL A C 1
ATOM 620 O O . VAL A 1 78 ? 1.359 1.711 9.629 1.00 98.12 78 VAL A O 1
ATOM 623 N N . ILE A 1 79 ? 1.014 2.211 7.479 1.00 98.12 79 ILE A N 1
ATOM 624 C CA . ILE A 1 79 ? 1.771 1.069 6.939 1.00 98.12 79 ILE A CA 1
ATOM 625 C C . ILE A 1 79 ? 2.971 1.492 6.090 1.00 98.12 79 ILE A C 1
ATOM 627 O O . ILE A 1 79 ? 3.771 0.642 5.713 1.00 98.12 79 ILE A O 1
ATOM 631 N N . GLY A 1 80 ? 3.103 2.784 5.793 1.00 97.94 80 GLY A N 1
ATOM 632 C CA . GLY A 1 80 ? 4.219 3.356 5.052 1.00 97.94 80 GLY A CA 1
ATOM 633 C C . GLY A 1 80 ? 3.923 4.788 4.624 1.00 97.94 80 GLY A C 1
ATOM 634 O O . GLY A 1 80 ? 2.927 5.374 5.045 1.00 97.94 80 GLY A O 1
ATOM 635 N N . ALA A 1 81 ? 4.760 5.343 3.758 1.00 97.88 81 ALA A N 1
ATOM 636 C CA . ALA A 1 81 ? 4.580 6.667 3.178 1.00 97.88 81 ALA A CA 1
ATOM 637 C C . ALA A 1 81 ? 5.093 6.739 1.737 1.00 97.88 81 ALA A C 1
ATOM 639 O O . ALA A 1 81 ? 5.751 5.816 1.236 1.00 97.88 81 ALA A O 1
ATOM 640 N N . VAL A 1 82 ? 4.784 7.850 1.071 1.00 96.00 82 VAL A N 1
ATOM 641 C CA . VAL A 1 82 ? 5.416 8.210 -0.197 1.00 96.00 82 VAL A CA 1
ATOM 642 C C . VAL A 1 82 ? 6.877 8.576 0.087 1.00 96.00 82 VAL A C 1
ATOM 644 O O . VAL A 1 82 ? 7.130 9.498 0.860 1.00 96.00 82 VAL A O 1
ATOM 647 N N . PRO A 1 83 ? 7.865 7.907 -0.535 1.00 94.56 83 PRO A N 1
ATOM 648 C CA . PRO A 1 83 ? 9.280 8.111 -0.211 1.00 94.56 83 PRO A CA 1
ATOM 649 C C . PRO A 1 83 ? 9.768 9.559 -0.337 1.00 94.56 83 PRO A C 1
ATOM 651 O O . PRO A 1 83 ? 10.626 9.981 0.436 1.00 94.56 83 PRO A O 1
ATOM 654 N N . ALA A 1 84 ? 9.224 10.308 -1.300 1.00 93.25 84 ALA A N 1
ATOM 655 C CA . ALA A 1 84 ? 9.579 11.704 -1.549 1.00 93.25 84 ALA A CA 1
ATOM 656 C C . ALA A 1 84 ? 8.877 12.705 -0.614 1.00 93.25 84 ALA A C 1
ATOM 658 O O . ALA A 1 84 ? 9.273 13.868 -0.606 1.00 93.25 84 ALA A O 1
ATOM 659 N N . ASP A 1 85 ? 7.854 12.274 0.131 1.00 93.62 85 ASP A N 1
ATOM 660 C CA . ASP A 1 85 ? 6.979 13.160 0.905 1.00 93.62 85 ASP A CA 1
ATOM 661 C C . ASP A 1 85 ? 6.426 12.467 2.165 1.00 93.62 85 ASP A C 1
ATOM 663 O O . ASP A 1 85 ? 5.222 12.292 2.360 1.00 93.62 85 ASP A O 1
ATOM 667 N N . LYS A 1 86 ? 7.345 11.970 3.001 1.00 92.31 86 LYS A N 1
ATOM 668 C CA . LYS A 1 86 ? 7.021 11.065 4.116 1.00 92.31 86 LYS A CA 1
ATOM 669 C C . LYS A 1 86 ? 6.212 11.714 5.240 1.00 92.31 86 LYS A C 1
ATOM 671 O O . LYS A 1 86 ? 5.566 10.998 6.001 1.00 92.31 86 LYS A O 1
ATOM 676 N N . ASP A 1 87 ? 6.272 13.038 5.350 1.00 93.00 87 ASP A N 1
ATOM 677 C CA . ASP A 1 87 ? 5.594 13.801 6.400 1.00 93.00 87 ASP A CA 1
ATOM 678 C C . ASP A 1 87 ? 4.165 14.193 6.026 1.00 93.00 87 ASP A C 1
ATOM 680 O O . ASP A 1 87 ? 3.324 14.343 6.920 1.00 93.00 87 ASP A O 1
ATOM 684 N N . ASP A 1 88 ? 3.889 14.323 4.725 1.00 93.94 88 ASP A N 1
ATOM 685 C CA . ASP A 1 88 ? 2.613 14.827 4.229 1.00 93.94 88 ASP A CA 1
ATOM 686 C C . ASP A 1 88 ? 1.762 13.761 3.524 1.00 93.94 88 ASP A C 1
ATOM 688 O O . ASP A 1 88 ? 0.546 13.932 3.465 1.00 93.94 88 ASP A O 1
ATOM 692 N N . MET A 1 89 ? 2.343 12.648 3.055 1.00 96.44 89 MET A N 1
ATOM 693 C CA . MET A 1 89 ? 1.630 11.622 2.278 1.00 96.44 89 MET A CA 1
ATOM 694 C C . MET A 1 89 ? 1.879 10.207 2.825 1.00 96.44 89 MET A C 1
ATOM 696 O O . MET A 1 89 ? 2.864 9.544 2.480 1.00 96.44 89 MET A O 1
ATOM 700 N N . VAL A 1 90 ? 0.959 9.708 3.658 1.00 97.62 90 VAL A N 1
ATOM 701 C CA . VAL A 1 90 ? 1.107 8.423 4.372 1.00 97.62 90 VAL A CA 1
ATOM 702 C C . VAL A 1 90 ? 0.121 7.357 3.891 1.00 97.62 90 VAL A C 1
ATOM 704 O O . VAL A 1 90 ? -1.067 7.617 3.708 1.00 97.62 90 VAL A O 1
ATOM 707 N N . PHE A 1 91 ? 0.608 6.130 3.698 1.00 98.44 91 PHE A N 1
ATOM 708 C CA . PHE A 1 91 ? -0.225 4.970 3.388 1.00 98.44 91 PHE A CA 1
ATOM 709 C C . PHE A 1 91 ? -0.821 4.405 4.673 1.00 98.44 91 PHE A C 1
ATOM 711 O O . PHE A 1 91 ? -0.104 4.061 5.618 1.00 98.44 91 PHE A O 1
ATOM 718 N N . CYS A 1 92 ? -2.135 4.237 4.673 1.00 98.44 92 CYS A N 1
ATOM 719 C CA . CYS A 1 92 ? -2.903 3.785 5.816 1.00 98.44 92 CYS A CA 1
ATOM 720 C C . CYS A 1 92 ? -3.743 2.555 5.476 1.00 98.44 92 CYS A C 1
ATOM 722 O O . CYS A 1 92 ? -4.420 2.516 4.450 1.00 98.44 92 CYS A O 1
ATOM 724 N N . LEU A 1 93 ? -3.752 1.576 6.376 1.00 98.69 93 LEU A N 1
ATOM 725 C CA . LEU A 1 93 ? -4.749 0.515 6.407 1.00 98.69 93 LEU A CA 1
ATOM 726 C C . LEU A 1 93 ? -6.007 1.024 7.116 1.00 98.69 93 LEU A C 1
ATOM 728 O O . LEU A 1 93 ? -5.934 1.380 8.288 1.00 98.69 93 LEU A O 1
ATOM 732 N N . ASP A 1 94 ? -7.153 0.991 6.441 1.00 98.44 94 ASP A N 1
ATOM 733 C CA . ASP A 1 94 ? -8.464 1.124 7.079 1.00 98.44 94 ASP A CA 1
ATOM 734 C C . ASP A 1 94 ? -8.767 -0.142 7.892 1.00 98.44 94 ASP A C 1
ATOM 736 O O . ASP A 1 94 ? -8.978 -1.224 7.334 1.00 98.44 94 ASP A O 1
ATOM 740 N N . LEU A 1 95 ? -8.796 -0.002 9.218 1.00 97.94 95 LEU A N 1
ATOM 741 C CA . LEU A 1 95 ? -8.979 -1.106 10.162 1.00 97.94 95 LEU A CA 1
ATOM 742 C C . LEU A 1 95 ? -10.402 -1.690 10.128 1.00 97.94 95 LEU A C 1
ATOM 744 O O . LEU A 1 95 ? -10.628 -2.817 10.575 1.00 97.94 95 LEU A O 1
ATOM 748 N N . GLY A 1 96 ? -11.368 -0.959 9.568 1.00 97.62 96 GLY A N 1
ATOM 749 C CA . GLY A 1 96 ? -12.742 -1.413 9.395 1.00 97.62 96 GLY A CA 1
ATOM 750 C C . GLY A 1 96 ? -12.947 -2.251 8.134 1.00 97.62 96 GLY A C 1
ATOM 751 O O . GLY A 1 96 ? -13.672 -3.246 8.162 1.00 97.62 96 GLY A O 1
ATOM 752 N N . THR A 1 97 ? -12.319 -1.865 7.020 1.00 97.88 97 THR A N 1
ATOM 753 C CA . THR A 1 97 ? -12.594 -2.475 5.701 1.00 97.88 97 THR A CA 1
ATOM 754 C C . THR A 1 97 ? -11.426 -3.254 5.107 1.00 97.88 97 THR A C 1
ATOM 756 O O . THR A 1 97 ? -11.626 -4.087 4.221 1.00 97.88 97 THR A O 1
ATOM 759 N N . GLY A 1 98 ? -10.209 -3.009 5.586 1.00 98.25 98 GLY A N 1
ATOM 760 C CA . GLY A 1 98 ? -8.979 -3.570 5.045 1.00 98.25 98 GLY A CA 1
ATOM 761 C C . GLY A 1 98 ? -8.485 -2.885 3.768 1.00 98.25 98 GLY A C 1
ATOM 762 O O . GLY A 1 98 ? -7.568 -3.409 3.133 1.00 98.25 98 GLY A O 1
ATOM 763 N N . ARG A 1 99 ? -9.085 -1.756 3.368 1.00 98.62 99 ARG A N 1
ATOM 764 C CA . ARG A 1 99 ? -8.630 -0.926 2.241 1.00 98.62 99 ARG A CA 1
ATOM 765 C C . ARG A 1 99 ? -7.326 -0.216 2.573 1.00 98.62 99 ARG A C 1
ATOM 767 O O . ARG A 1 99 ? -7.060 0.086 3.733 1.00 98.62 99 ARG A O 1
ATOM 774 N N . ILE A 1 100 ? -6.553 0.093 1.539 1.00 98.69 100 ILE A N 1
ATOM 775 C CA . ILE A 1 100 ? -5.392 0.970 1.656 1.00 98.69 100 ILE A CA 1
ATOM 776 C C . ILE A 1 100 ? -5.762 2.341 1.130 1.00 98.69 100 ILE A C 1
ATOM 778 O O . ILE A 1 100 ? -6.197 2.474 -0.017 1.00 98.69 100 ILE A O 1
ATOM 782 N N . LEU A 1 101 ? -5.549 3.341 1.972 1.00 98.44 101 LEU A N 1
ATOM 783 C CA . LEU A 1 101 ? -5.759 4.741 1.664 1.00 98.44 101 LEU A CA 1
ATOM 784 C C . LEU A 1 101 ? -4.421 5.481 1.661 1.00 98.44 101 LEU A C 1
ATOM 786 O O . LEU A 1 101 ? -3.510 5.113 2.401 1.00 98.44 101 LEU A O 1
ATOM 790 N N . LEU A 1 102 ? -4.318 6.526 0.853 1.00 98.00 102 LEU A N 1
ATOM 791 C CA . LEU A 1 102 ? -3.266 7.529 0.951 1.00 98.00 102 LEU A CA 1
ATOM 792 C C . LEU A 1 102 ? -3.871 8.755 1.632 1.00 98.00 102 LEU A C 1
ATOM 794 O O . LEU A 1 102 ? -4.851 9.315 1.139 1.00 98.00 102 LEU A O 1
ATOM 798 N N . LEU A 1 103 ? -3.323 9.116 2.789 1.00 97.56 103 LEU A N 1
ATOM 799 C CA . LEU A 1 103 ? -3.741 10.268 3.576 1.00 97.56 103 LEU A CA 1
ATOM 800 C C . LEU A 1 103 ? -2.814 11.449 3.286 1.00 97.56 103 LEU A C 1
ATOM 802 O O . LEU A 1 103 ? -1.621 11.380 3.590 1.00 97.56 103 LEU A O 1
ATOM 806 N N . GLY A 1 104 ? -3.391 12.531 2.761 1.00 96.56 104 GLY A N 1
ATOM 807 C CA . GLY A 1 104 ? -2.777 13.854 2.741 1.00 96.56 104 GLY A CA 1
ATOM 808 C C . GLY A 1 104 ? -2.902 14.496 4.119 1.00 96.56 104 GLY A C 1
ATOM 809 O O . GLY A 1 104 ? -3.986 14.883 4.554 1.00 96.56 104 GLY A O 1
ATOM 810 N N . VAL A 1 105 ? -1.800 14.585 4.855 1.00 91.62 105 VAL A N 1
ATOM 811 C CA . VAL A 1 105 ? -1.794 14.976 6.272 1.00 91.62 105 VAL A CA 1
ATOM 812 C C . VAL A 1 105 ? -2.171 16.448 6.457 1.00 91.62 105 VAL A C 1
ATOM 814 O O . VAL A 1 105 ? -2.835 16.802 7.435 1.00 91.62 105 VAL A O 1
ATOM 817 N N . GLY A 1 106 ? -1.732 17.317 5.543 1.00 87.88 106 GLY A N 1
ATOM 818 C CA . GLY A 1 106 ? -1.948 18.762 5.636 1.00 87.88 106 GLY A CA 1
ATOM 819 C C . GLY A 1 106 ? -3.397 19.189 5.394 1.00 87.88 106 GLY A C 1
ATOM 820 O O . GLY A 1 106 ? -3.886 20.102 6.061 1.00 87.88 106 GLY A O 1
ATOM 821 N N . ASP A 1 107 ? -4.085 18.535 4.459 1.00 87.38 107 ASP A N 1
ATOM 822 C CA . ASP A 1 107 ? -5.440 18.890 4.022 1.00 87.38 107 ASP A CA 1
ATOM 823 C C . ASP A 1 107 ? -6.514 17.859 4.412 1.00 87.38 107 ASP A C 1
ATOM 825 O O . ASP A 1 107 ? -7.706 18.130 4.257 1.00 87.38 107 ASP A O 1
ATOM 829 N N . GLY A 1 108 ? -6.111 16.714 4.972 1.00 87.81 108 GLY A N 1
ATOM 830 C CA . GLY A 1 108 ? -7.005 15.638 5.395 1.00 87.81 108 GLY A CA 1
ATOM 831 C C . GLY A 1 108 ? -7.615 14.861 4.229 1.00 87.81 108 GLY A C 1
ATOM 832 O O . GLY A 1 108 ? -8.667 14.240 4.398 1.00 87.81 108 GLY A O 1
ATOM 833 N N . THR A 1 109 ? -7.008 14.921 3.042 1.00 92.81 109 THR A N 1
ATOM 834 C CA . THR A 1 109 ? -7.492 14.186 1.871 1.00 92.81 109 THR A CA 1
ATOM 835 C C . THR A 1 109 ? -7.264 12.686 2.016 1.00 92.81 109 THR A C 1
ATOM 837 O O . THR A 1 109 ? -6.282 12.238 2.602 1.00 92.81 109 THR A O 1
ATOM 840 N N . LEU A 1 110 ? -8.196 11.897 1.481 1.00 95.25 110 LEU A N 1
ATOM 841 C CA . LEU A 1 110 ? -8.112 10.441 1.449 1.00 95.25 110 LEU A CA 1
ATOM 842 C C . LEU A 1 110 ? -8.305 9.959 0.017 1.00 95.25 110 LEU A C 1
ATOM 844 O O . LEU A 1 110 ? -9.356 10.184 -0.586 1.00 95.25 110 LEU A O 1
ATOM 848 N N . GLU A 1 111 ? -7.311 9.248 -0.495 1.00 96.31 111 GLU A N 1
ATOM 849 C CA . GLU A 1 111 ? -7.362 8.587 -1.795 1.00 96.31 111 GLU A CA 1
ATOM 850 C C . GLU A 1 111 ? -7.367 7.067 -1.606 1.00 96.31 111 GLU A C 1
ATOM 852 O O . GLU A 1 111 ? -6.625 6.537 -0.782 1.00 96.31 111 GLU A O 1
ATOM 857 N N . LEU A 1 112 ? -8.182 6.338 -2.373 1.00 97.81 112 LEU A N 1
ATOM 858 C CA . LEU A 1 112 ? -8.110 4.877 -2.407 1.00 97.81 112 LEU A CA 1
ATOM 859 C C . LEU A 1 112 ? -6.886 4.432 -3.216 1.00 97.81 112 LEU A C 1
ATOM 861 O O . LEU A 1 112 ? -6.849 4.613 -4.429 1.00 97.81 112 LEU A O 1
ATOM 865 N N . VAL A 1 113 ? -5.943 3.756 -2.563 1.00 98.38 113 VAL A N 1
ATOM 866 C CA . VAL A 1 113 ? -4.758 3.180 -3.218 1.00 98.38 113 VAL A CA 1
ATOM 867 C C . VAL A 1 113 ? -5.033 1.751 -3.666 1.00 98.38 113 VAL A C 1
ATOM 869 O O . VAL A 1 113 ? -4.719 1.380 -4.792 1.00 98.38 113 VAL A O 1
ATOM 872 N N . ASN A 1 114 ? -5.624 0.936 -2.791 1.00 98.75 114 ASN A N 1
ATOM 873 C CA . ASN A 1 114 ? -5.993 -0.445 -3.092 1.00 98.75 114 ASN A CA 1
ATOM 874 C C . ASN A 1 114 ? -7.237 -0.861 -2.304 1.00 98.75 114 ASN A C 1
ATOM 876 O O . ASN A 1 114 ? -7.390 -0.524 -1.128 1.00 98.75 114 ASN A O 1
ATOM 880 N N . SER A 1 115 ? -8.096 -1.678 -2.911 1.00 98.56 115 SER A N 1
ATOM 881 C CA . SER A 1 115 ? -9.325 -2.175 -2.282 1.00 98.56 115 SER A CA 1
ATOM 882 C C . SER A 1 115 ? -9.060 -3.126 -1.119 1.00 98.56 115 SER A C 1
ATOM 884 O O . SER A 1 115 ? -9.946 -3.347 -0.298 1.00 98.56 115 SER A O 1
ATOM 886 N N . THR A 1 116 ? -7.857 -3.704 -1.044 1.00 98.69 116 THR A N 1
ATOM 887 C CA . THR A 1 116 ? -7.421 -4.540 0.079 1.00 98.69 116 THR A CA 1
ATOM 888 C C . THR A 1 116 ? -5.928 -4.380 0.350 1.00 98.69 116 THR A C 1
ATOM 890 O O . THR A 1 116 ? -5.140 -4.155 -0.571 1.00 98.69 116 THR A O 1
ATOM 893 N N . PHE A 1 117 ? -5.517 -4.606 1.595 1.00 98.56 117 PHE A N 1
ATOM 894 C CA . PHE A 1 117 ? -4.107 -4.686 1.974 1.00 98.56 117 PHE A CA 1
ATOM 895 C C . PHE A 1 117 ? -3.361 -5.775 1.196 1.00 98.56 117 PHE A C 1
ATOM 897 O O . PHE A 1 117 ? -2.262 -5.559 0.693 1.00 98.56 117 PHE A O 1
ATOM 904 N N . LYS A 1 118 ? -4.013 -6.918 0.986 1.00 98.44 118 LYS A N 1
ATOM 905 C CA . LYS A 1 118 ? -3.538 -8.004 0.133 1.00 98.44 118 LYS A CA 1
ATOM 906 C C . LYS A 1 118 ? -3.210 -7.530 -1.283 1.00 98.44 118 LYS A C 1
ATOM 908 O O . LYS A 1 118 ? -2.176 -7.922 -1.819 1.00 98.44 118 LYS A O 1
ATOM 913 N N . ALA A 1 119 ? -4.074 -6.714 -1.887 1.00 98.56 119 ALA A N 1
ATOM 914 C CA . ALA A 1 119 ? -3.846 -6.186 -3.228 1.00 98.56 119 ALA A CA 1
ATOM 915 C C . ALA A 1 119 ? -2.631 -5.253 -3.265 1.00 98.56 119 ALA A C 1
ATOM 917 O O . ALA A 1 119 ? -1.799 -5.421 -4.153 1.00 98.56 119 ALA A O 1
ATOM 918 N N . LEU A 1 120 ? -2.460 -4.364 -2.276 1.00 98.50 120 LEU A N 1
ATOM 919 C CA . LEU A 1 120 ? -1.241 -3.551 -2.165 1.00 98.50 120 LEU A CA 1
ATOM 920 C C . LEU A 1 120 ? 0.009 -4.441 -2.124 1.00 98.50 120 LEU A C 1
ATOM 922 O O . LEU A 1 120 ? 0.947 -4.232 -2.888 1.00 98.50 120 LEU A O 1
ATOM 926 N N . THR A 1 121 ? 0.018 -5.466 -1.271 1.00 98.06 121 THR A N 1
ATOM 927 C CA . THR A 1 121 ? 1.145 -6.403 -1.158 1.00 98.06 121 THR A CA 1
ATOM 928 C C . THR A 1 121 ? 1.455 -7.096 -2.494 1.00 98.06 121 THR A C 1
ATOM 930 O O . THR A 1 121 ? 2.618 -7.199 -2.888 1.00 98.06 121 THR A O 1
ATOM 933 N N . GLU A 1 122 ? 0.428 -7.531 -3.235 1.00 98.00 122 GLU A N 1
ATOM 934 C CA . GLU A 1 122 ? 0.589 -8.123 -4.572 1.00 98.00 122 GLU A CA 1
ATOM 935 C C . GLU A 1 122 ? 1.084 -7.101 -5.618 1.00 98.00 122 GLU A C 1
ATOM 937 O O . GLU A 1 122 ? 1.887 -7.452 -6.492 1.00 98.00 122 GLU A O 1
ATOM 942 N N . PHE A 1 123 ? 0.660 -5.836 -5.518 1.00 98.06 123 PHE A N 1
ATOM 943 C CA . PHE A 1 123 ? 1.145 -4.742 -6.362 1.00 98.06 123 PHE A CA 1
ATOM 944 C C . PHE A 1 123 ? 2.637 -4.490 -6.131 1.00 98.06 123 PHE A C 1
ATOM 946 O O . PHE A 1 123 ? 3.404 -4.513 -7.096 1.00 98.06 123 PHE A O 1
ATOM 953 N N . LEU A 1 124 ? 3.062 -4.333 -4.873 1.00 97.56 124 LEU A N 1
ATOM 954 C CA . LEU A 1 124 ? 4.468 -4.113 -4.507 1.00 97.56 124 LEU A CA 1
ATOM 955 C C . LEU A 1 124 ? 5.360 -5.280 -4.950 1.00 97.56 124 LEU A C 1
ATOM 957 O O . LEU A 1 124 ? 6.468 -5.069 -5.439 1.00 97.56 124 LEU A O 1
ATOM 961 N N . TYR A 1 125 ? 4.862 -6.517 -4.880 1.00 97.06 125 TYR A N 1
ATOM 962 C CA . TYR A 1 125 ? 5.569 -7.680 -5.421 1.00 97.06 125 TYR A CA 1
ATOM 963 C C . TYR A 1 125 ? 5.787 -7.584 -6.933 1.00 97.06 125 TYR A C 1
ATOM 965 O O . TYR A 1 125 ? 6.893 -7.800 -7.431 1.00 97.06 125 TYR A O 1
ATOM 973 N N . HIS A 1 126 ? 4.744 -7.264 -7.700 1.00 96.75 126 HIS A N 1
ATOM 974 C CA . HIS A 1 126 ? 4.891 -7.129 -9.148 1.00 96.75 126 HIS A CA 1
ATOM 975 C C . HIS A 1 126 ? 5.705 -5.905 -9.559 1.00 96.75 126 HIS A C 1
ATOM 977 O O . HIS A 1 126 ? 6.358 -5.953 -10.603 1.00 96.75 126 HIS A O 1
ATOM 983 N N . PHE A 1 127 ? 5.703 -4.858 -8.739 1.00 95.12 127 PHE A N 1
ATOM 984 C CA . PHE A 1 127 ? 6.553 -3.695 -8.924 1.00 95.12 127 PHE A CA 1
ATOM 985 C C . PHE A 1 127 ? 8.035 -4.029 -8.707 1.00 95.12 127 PHE A C 1
ATOM 987 O O . PHE A 1 127 ? 8.844 -3.729 -9.581 1.00 95.12 127 PHE A O 1
ATOM 994 N N . ALA A 1 128 ? 8.381 -4.748 -7.633 1.00 94.12 128 ALA A N 1
ATOM 995 C CA . ALA A 1 128 ? 9.743 -5.246 -7.405 1.00 94.12 128 ALA A CA 1
ATOM 996 C C . ALA A 1 128 ? 10.240 -6.081 -8.596 1.00 94.12 128 ALA A C 1
ATOM 998 O O . ALA A 1 128 ? 11.259 -5.786 -9.212 1.00 94.12 128 ALA A O 1
ATOM 999 N N . ARG A 1 129 ? 9.412 -7.033 -9.046 1.00 93.44 129 ARG A N 1
ATOM 1000 C CA . ARG A 1 129 ? 9.685 -7.855 -10.237 1.00 93.44 129 ARG A CA 1
ATOM 1001 C C . ARG A 1 129 ? 9.879 -7.041 -11.517 1.00 93.44 129 ARG A C 1
ATOM 1003 O O . ARG A 1 129 ? 10.560 -7.506 -12.430 1.00 93.44 129 ARG A O 1
ATOM 1010 N N . PHE A 1 130 ? 9.216 -5.892 -11.628 1.00 92.62 130 PHE A N 1
ATOM 1011 C CA . PHE A 1 130 ? 9.399 -4.977 -12.747 1.00 92.62 130 PHE A CA 1
ATOM 1012 C C . PHE A 1 130 ? 10.744 -4.251 -12.641 1.00 92.62 130 PHE A C 1
ATOM 1014 O O . PHE A 1 130 ? 11.457 -4.228 -13.641 1.00 92.62 130 PHE A O 1
ATOM 1021 N N . ILE A 1 131 ? 11.101 -3.727 -11.462 1.00 88.69 131 ILE A N 1
ATOM 1022 C CA . ILE A 1 131 ? 12.390 -3.059 -11.213 1.00 88.69 131 ILE A CA 1
ATOM 1023 C C . ILE A 1 131 ? 13.556 -4.009 -11.504 1.00 88.69 131 ILE A C 1
ATOM 1025 O O . ILE A 1 131 ? 14.441 -3.648 -12.275 1.00 88.69 131 ILE A O 1
ATOM 1029 N N . ASP A 1 132 ? 13.518 -5.239 -10.984 1.00 86.94 132 ASP A N 1
ATOM 1030 C CA . ASP A 1 132 ? 14.579 -6.237 -11.192 1.00 86.94 132 ASP A CA 1
ATOM 1031 C C . ASP A 1 132 ? 14.811 -6.547 -12.675 1.00 86.94 132 ASP A C 1
ATOM 1033 O O . ASP A 1 132 ? 15.931 -6.779 -13.130 1.00 86.94 132 ASP A O 1
ATOM 1037 N N . ALA A 1 133 ? 13.727 -6.569 -13.455 1.00 84.38 133 ALA A N 1
ATOM 1038 C CA . ALA A 1 133 ? 13.783 -6.813 -14.892 1.00 84.38 133 ALA A CA 1
ATOM 1039 C C . ALA A 1 133 ? 14.212 -5.570 -15.691 1.00 84.38 133 ALA A C 1
ATOM 1041 O O . ALA A 1 133 ? 14.500 -5.672 -16.890 1.00 84.38 133 ALA A O 1
ATOM 1042 N N . ASP A 1 134 ? 14.222 -4.393 -15.069 1.00 74.75 134 ASP A N 1
ATOM 1043 C CA . ASP A 1 134 ? 14.420 -3.112 -15.724 1.00 74.75 134 ASP A CA 1
ATOM 1044 C C . ASP A 1 134 ? 15.852 -2.591 -15.564 1.00 74.75 134 ASP A C 1
ATOM 1046 O O . ASP A 1 134 ? 16.119 -1.596 -14.900 1.00 74.75 134 ASP A O 1
ATOM 1050 N N . MET A 1 135 ? 16.795 -3.226 -16.266 1.00 63.84 135 MET A N 1
ATOM 1051 C CA . MET A 1 135 ? 18.197 -2.777 -16.343 1.00 63.84 135 MET A CA 1
ATOM 1052 C C . MET A 1 135 ? 18.401 -1.534 -17.243 1.00 63.84 135 MET A C 1
ATOM 1054 O O . MET A 1 135 ? 19.336 -1.484 -18.042 1.00 63.84 135 MET A O 1
ATOM 1058 N N . GLY A 1 136 ? 17.494 -0.549 -17.192 1.00 58.97 136 GLY A N 1
ATOM 1059 C CA . GLY A 1 136 ? 17.583 0.702 -17.968 1.00 58.97 136 GLY A CA 1
ATOM 1060 C C . GLY A 1 136 ? 17.469 0.528 -19.491 1.00 58.97 136 GLY A C 1
ATOM 1061 O O . GLY A 1 136 ? 17.855 1.409 -20.257 1.00 58.97 136 GLY A O 1
ATOM 1062 N N . GLY A 1 137 ? 16.971 -0.625 -19.941 1.00 61.19 137 GLY A N 1
ATOM 1063 C CA . GLY A 1 137 ? 16.995 -1.035 -21.340 1.00 61.19 137 GLY A CA 1
ATOM 1064 C C . GLY A 1 137 ? 15.735 -0.685 -22.130 1.00 61.19 137 GLY A C 1
ATOM 1065 O O . GLY A 1 137 ? 14.626 -0.581 -21.594 1.00 61.19 137 GLY A O 1
ATOM 1066 N N . THR A 1 138 ? 15.907 -0.608 -23.452 1.00 72.62 138 THR A N 1
ATOM 1067 C CA . THR A 1 138 ? 14.848 -0.615 -24.470 1.00 72.62 138 THR A CA 1
ATOM 1068 C C . THR A 1 138 ? 13.664 -1.508 -24.062 1.00 72.62 138 THR A C 1
ATOM 1070 O O . THR A 1 138 ? 13.835 -2.650 -23.632 1.00 72.62 138 THR A O 1
ATOM 1073 N N . GLY A 1 139 ? 12.441 -0.985 -24.182 1.00 82.19 139 GLY A N 1
ATOM 1074 C CA . GLY A 1 139 ? 11.211 -1.726 -23.875 1.00 82.19 139 GLY A CA 1
ATOM 1075 C C . GLY A 1 139 ? 10.622 -1.515 -22.473 1.00 82.19 139 GLY A C 1
ATOM 1076 O O . GLY A 1 139 ? 9.589 -2.120 -22.191 1.00 82.19 139 GLY A O 1
ATOM 1077 N N . ARG A 1 140 ? 11.196 -0.640 -21.626 1.00 88.25 140 ARG A N 1
ATOM 1078 C CA . ARG A 1 140 ? 10.623 -0.264 -20.311 1.00 88.25 140 ARG A CA 1
ATOM 1079 C C . ARG A 1 140 ? 9.147 0.126 -20.409 1.00 88.25 140 ARG A C 1
ATOM 1081 O O . ARG A 1 140 ? 8.321 -0.442 -19.707 1.00 88.25 140 ARG A O 1
ATOM 1088 N N . ALA A 1 141 ? 8.807 1.004 -21.353 1.00 90.12 141 ALA A N 1
ATOM 1089 C CA . ALA A 1 141 ? 7.432 1.454 -21.558 1.00 90.12 141 ALA A CA 1
ATOM 1090 C C . ALA A 1 141 ? 6.462 0.313 -21.920 1.00 90.12 141 ALA A C 1
ATOM 1092 O O . ALA A 1 141 ? 5.316 0.313 -21.481 1.00 90.12 141 ALA A O 1
ATOM 1093 N N . LEU A 1 142 ? 6.905 -0.684 -22.698 1.00 90.62 142 LEU A N 1
ATOM 1094 C CA . LEU A 1 142 ? 6.070 -1.844 -23.030 1.00 90.62 142 LEU A CA 1
ATOM 1095 C C . LEU A 1 142 ? 5.850 -2.731 -21.796 1.00 90.62 142 LEU A C 1
ATOM 1097 O O . LEU A 1 142 ? 4.714 -3.082 -21.495 1.00 90.62 142 LEU A O 1
ATOM 1101 N N . ARG A 1 143 ? 6.914 -3.005 -21.031 1.00 91.44 143 ARG A N 1
ATOM 1102 C CA . ARG A 1 143 ? 6.816 -3.741 -19.760 1.00 91.44 143 ARG A CA 1
ATOM 1103 C C . ARG A 1 143 ? 5.935 -3.017 -18.738 1.00 91.44 143 ARG A C 1
ATOM 1105 O O . ARG A 1 143 ? 5.223 -3.674 -17.989 1.00 91.44 143 ARG A O 1
ATOM 1112 N N . ALA A 1 144 ? 5.954 -1.683 -18.717 1.00 93.19 144 ALA A N 1
ATOM 1113 C CA . ALA A 1 144 ? 5.101 -0.882 -17.841 1.00 93.19 144 ALA A CA 1
ATOM 1114 C C . ALA A 1 144 ? 3.613 -1.032 -18.206 1.00 93.19 144 ALA A C 1
ATOM 1116 O O . ALA A 1 144 ? 2.779 -1.201 -17.318 1.00 93.19 144 ALA A O 1
ATOM 1117 N N . LYS A 1 145 ? 3.279 -1.096 -19.504 1.00 94.44 145 LYS A N 1
ATOM 1118 C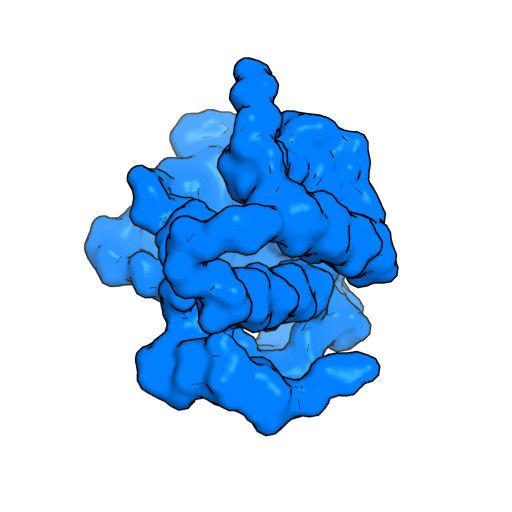 CA . LYS A 1 145 ? 1.912 -1.415 -19.961 1.00 94.44 145 LYS A CA 1
ATOM 1119 C C . LYS A 1 145 ? 1.485 -2.826 -19.554 1.00 94.44 145 LYS A C 1
ATOM 1121 O O . LYS A 1 145 ? 0.352 -3.020 -19.109 1.00 94.44 145 LYS A O 1
ATOM 1126 N N . ASP A 1 146 ? 2.391 -3.799 -19.656 1.00 95.12 146 ASP A N 1
ATOM 1127 C CA . ASP A 1 146 ? 2.133 -5.169 -19.197 1.00 95.12 146 ASP A CA 1
ATOM 1128 C C . ASP A 1 146 ? 1.927 -5.226 -17.675 1.00 95.12 146 ASP A C 1
ATOM 1130 O O . ASP A 1 146 ? 1.024 -5.923 -17.196 1.00 95.12 146 ASP A O 1
ATOM 1134 N N . LEU A 1 147 ? 2.716 -4.457 -16.915 1.00 95.94 147 LEU A N 1
ATOM 1135 C CA . LEU A 1 147 ? 2.544 -4.283 -15.475 1.00 95.94 147 LEU A CA 1
ATOM 1136 C C . LEU A 1 147 ? 1.165 -3.689 -15.173 1.00 95.94 147 LEU A C 1
ATOM 1138 O O . LEU A 1 147 ? 0.409 -4.314 -14.433 1.00 95.94 147 LEU A O 1
ATOM 1142 N N . ARG A 1 148 ? 0.775 -2.574 -15.804 1.00 97.19 148 ARG A N 1
ATOM 1143 C CA . ARG A 1 148 ? -0.560 -1.970 -15.640 1.00 97.19 148 ARG A CA 1
ATOM 1144 C C . ARG A 1 148 ? -1.678 -2.980 -15.893 1.00 97.19 148 ARG A C 1
ATOM 1146 O O . ARG A 1 148 ? -2.595 -3.101 -15.083 1.00 97.19 148 ARG A O 1
ATOM 1153 N N . ALA A 1 149 ? -1.604 -3.734 -16.990 1.00 97.50 149 ALA A N 1
ATOM 1154 C CA . ALA A 1 149 ? -2.605 -4.751 -17.312 1.00 97.50 149 ALA A CA 1
ATOM 1155 C C . ALA A 1 149 ? -2.671 -5.864 -16.252 1.00 97.50 149 ALA A C 1
ATOM 1157 O O . ALA A 1 149 ? -3.741 -6.412 -15.981 1.00 97.50 149 ALA A O 1
ATOM 1158 N N . LYS A 1 150 ? -1.534 -6.210 -15.641 1.00 97.56 150 LYS A N 1
ATOM 1159 C CA . LYS A 1 150 ? -1.467 -7.175 -14.544 1.00 97.56 150 LYS A CA 1
ATOM 1160 C C . LYS A 1 150 ? -2.083 -6.628 -13.262 1.00 97.56 150 LYS A C 1
ATOM 1162 O O . LYS A 1 150 ? -2.941 -7.303 -12.703 1.00 97.56 150 LYS A O 1
ATOM 1167 N N . LEU A 1 151 ? -1.697 -5.421 -12.861 1.00 98.06 151 LEU A N 1
ATOM 1168 C CA . LEU A 1 151 ? -2.198 -4.749 -11.664 1.00 98.06 151 LEU A CA 1
ATOM 1169 C C . LEU A 1 151 ? -3.715 -4.536 -11.742 1.00 98.06 151 LEU A C 1
ATOM 1171 O O . LEU A 1 151 ? -4.429 -4.902 -10.817 1.00 98.06 151 LEU A O 1
ATOM 1175 N N . LYS A 1 152 ? -4.238 -4.139 -12.908 1.00 98.00 152 LYS A N 1
ATOM 1176 C CA . LYS A 1 152 ? -5.686 -3.996 -13.134 1.00 98.00 152 LYS A CA 1
ATOM 1177 C C . LYS A 1 152 ? -6.483 -5.295 -12.954 1.00 98.00 152 LYS A C 1
ATOM 1179 O O . LYS A 1 152 ? -7.666 -5.245 -12.642 1.00 98.00 152 LYS A O 1
ATOM 1184 N N . ARG A 1 153 ? -5.872 -6.465 -13.182 1.00 98.19 153 ARG A N 1
ATOM 1185 C CA . ARG A 1 153 ? -6.529 -7.765 -12.929 1.00 98.19 153 ARG A CA 1
ATOM 1186 C C . ARG A 1 153 ? -6.548 -8.140 -11.451 1.00 98.19 153 ARG A C 1
ATOM 1188 O O . ARG A 1 153 ? -7.391 -8.941 -11.065 1.00 98.19 153 ARG A O 1
ATOM 1195 N N . ILE A 1 154 ? -5.600 -7.626 -10.677 1.00 98.12 154 ILE A N 1
ATOM 1196 C CA . ILE A 1 154 ? -5.514 -7.848 -9.232 1.00 98.12 154 ILE A CA 1
ATOM 1197 C C . ILE A 1 154 ? -6.502 -6.921 -8.533 1.00 98.12 154 ILE A C 1
ATOM 1199 O O . ILE A 1 154 ? -7.286 -7.370 -7.705 1.00 98.12 154 ILE A O 1
ATOM 1203 N N . ASP A 1 155 ? -6.489 -5.648 -8.919 1.00 98.44 155 ASP A N 1
ATOM 1204 C CA . ASP A 1 155 ? -7.341 -4.615 -8.356 1.00 98.44 155 ASP A CA 1
ATOM 1205 C C . ASP A 1 155 ? -7.644 -3.561 -9.429 1.00 98.44 155 ASP A C 1
ATOM 1207 O O . ASP A 1 155 ? -6.782 -2.786 -9.848 1.00 98.44 155 ASP A O 1
ATOM 1211 N N . ALA A 1 156 ? -8.876 -3.590 -9.937 1.00 97.88 156 ALA A N 1
ATOM 1212 C CA . ALA A 1 156 ? -9.323 -2.656 -10.962 1.00 97.88 156 ALA A CA 1
ATOM 1213 C C . ALA A 1 156 ? -9.724 -1.294 -10.377 1.00 97.88 156 ALA A C 1
ATOM 1215 O O . ALA A 1 156 ? -9.657 -0.303 -11.104 1.00 97.88 156 ALA A O 1
ATOM 1216 N N . GLU A 1 157 ? -10.138 -1.244 -9.107 1.00 97.19 157 GLU A N 1
ATOM 1217 C CA . GLU A 1 157 ? -10.565 -0.007 -8.441 1.00 97.19 157 GLU A CA 1
ATOM 1218 C C . GLU A 1 157 ? -9.358 0.901 -8.184 1.00 97.19 157 GLU A C 1
ATOM 1220 O O . GLU A 1 157 ? -9.435 2.092 -8.472 1.00 97.19 157 GLU A O 1
ATOM 1225 N N . ALA A 1 158 ? -8.213 0.319 -7.805 1.00 97.38 158 ALA A N 1
ATOM 1226 C CA . ALA A 1 158 ? -6.920 1.007 -7.663 1.00 97.38 158 ALA A CA 1
ATOM 1227 C C . ALA A 1 158 ? -6.431 1.748 -8.925 1.00 97.38 158 ALA A C 1
ATOM 1229 O O . ALA A 1 158 ? -5.500 2.544 -8.862 1.00 97.38 158 ALA A O 1
ATOM 1230 N N . LEU A 1 159 ? -7.003 1.442 -10.094 1.00 97.00 159 LEU A N 1
ATOM 1231 C CA . LEU A 1 159 ? -6.648 2.033 -11.391 1.00 97.00 159 LEU A CA 1
ATOM 1232 C C . LEU A 1 159 ? -7.870 2.614 -12.116 1.00 97.00 159 LEU A C 1
ATOM 1234 O O . LEU A 1 159 ? -7.819 2.834 -13.331 1.00 97.00 159 LEU A O 1
ATOM 1238 N N . ALA A 1 160 ? -8.988 2.791 -11.408 1.00 95.88 160 ALA A N 1
ATOM 1239 C CA . ALA A 1 160 ? -10.211 3.334 -11.987 1.00 95.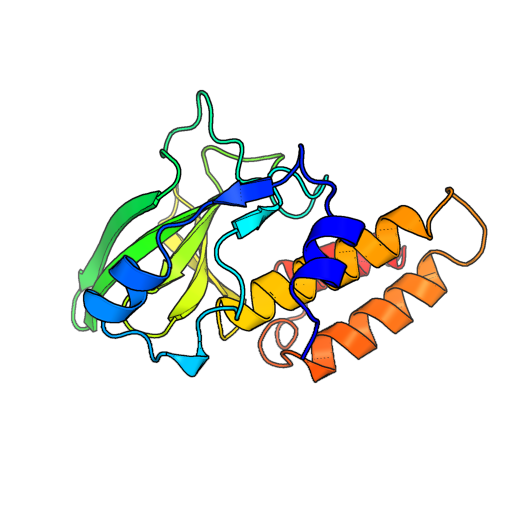88 160 ALA A CA 1
ATOM 1240 C C . ALA A 1 160 ? -10.065 4.831 -12.286 1.00 95.88 160 ALA A C 1
ATOM 1242 O O . ALA A 1 160 ? -10.511 5.285 -13.341 1.00 95.88 160 ALA A O 1
ATOM 1243 N N . ASP A 1 161 ? -9.407 5.562 -11.386 1.00 94.81 161 ASP A N 1
ATOM 1244 C CA . ASP A 1 161 ? -9.100 6.978 -11.546 1.00 94.81 161 ASP A CA 1
ATOM 1245 C C . ASP A 1 161 ? -7.747 7.162 -12.273 1.00 94.81 161 ASP A C 1
ATOM 1247 O O . ASP A 1 161 ? -6.731 6.614 -11.818 1.00 94.81 161 ASP A O 1
ATOM 1251 N N . PRO A 1 162 ? -7.692 7.898 -13.401 1.00 93.25 162 PRO A N 1
ATOM 1252 C CA . PRO A 1 162 ? -6.440 8.262 -14.066 1.00 93.25 162 PRO A CA 1
ATOM 1253 C C . PRO A 1 162 ? -5.477 9.081 -13.196 1.00 93.25 162 PRO A C 1
ATOM 1255 O O . PRO A 1 162 ? -4.273 9.042 -13.453 1.00 93.25 162 PRO A O 1
ATOM 1258 N N . GLU A 1 163 ? -5.987 9.800 -12.197 1.00 93.38 163 GLU A N 1
ATOM 1259 C CA . GLU A 1 163 ? -5.208 10.653 -11.293 1.00 93.38 163 GLU A CA 1
ATOM 1260 C C . GLU A 1 163 ? -4.812 9.940 -9.994 1.00 93.38 163 GLU A C 1
ATOM 1262 O O . GLU A 1 163 ? -4.042 10.492 -9.215 1.00 93.38 163 GLU A O 1
ATOM 1267 N N . SER A 1 164 ? -5.257 8.692 -9.790 1.00 94.06 164 SER A N 1
ATOM 1268 C CA . SER A 1 164 ? -4.827 7.889 -8.637 1.00 94.06 164 SER A CA 1
ATOM 1269 C C . SER A 1 164 ? -3.317 7.647 -8.617 1.00 94.06 164 SER A C 1
ATOM 1271 O O . SER A 1 164 ? -2.657 7.564 -9.665 1.00 94.06 164 SER A O 1
ATOM 1273 N N . TRP A 1 165 ? -2.788 7.420 -7.418 1.00 94.94 165 TRP A N 1
ATOM 1274 C CA . TRP A 1 165 ? -1.398 7.112 -7.111 1.00 94.94 165 TRP A CA 1
ATOM 1275 C C . TRP A 1 165 ? -0.791 6.109 -8.093 1.00 94.94 165 TRP A C 1
ATOM 1277 O O . TRP A 1 165 ? 0.217 6.382 -8.753 1.00 94.94 165 TRP A O 1
ATOM 1287 N N . TRP A 1 166 ? -1.439 4.951 -8.254 1.00 96.00 166 TRP A N 1
ATOM 1288 C CA . TRP A 1 166 ? -0.945 3.905 -9.144 1.00 96.00 166 TRP A CA 1
ATOM 1289 C C . TRP A 1 166 ? -1.052 4.284 -10.617 1.00 96.00 166 TRP A C 1
ATOM 1291 O O . TRP A 1 166 ? -0.150 3.959 -11.398 1.00 96.00 166 TRP A O 1
ATOM 1301 N N . SER A 1 167 ? -2.117 4.979 -11.023 1.00 95.19 167 SER A N 1
ATOM 1302 C CA 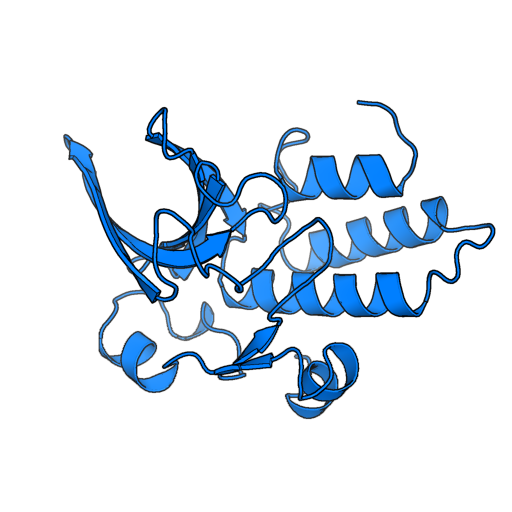. SER A 1 167 ? -2.255 5.437 -12.404 1.00 95.19 167 SER A CA 1
ATOM 1303 C C . SER A 1 167 ? -1.143 6.408 -12.786 1.00 95.19 167 SER A C 1
ATOM 1305 O O . SER A 1 167 ? -0.531 6.207 -13.844 1.00 95.19 167 SER A O 1
ATOM 1307 N N . VAL A 1 168 ? -0.837 7.379 -11.921 1.00 94.12 168 VAL A N 1
ATOM 1308 C CA . VAL A 1 168 ? 0.240 8.362 -12.105 1.00 94.12 168 VAL A CA 1
ATOM 1309 C C . VAL A 1 168 ? 1.608 7.686 -12.109 1.00 94.12 168 VAL A C 1
ATOM 1311 O O . VAL A 1 168 ? 2.376 7.882 -13.057 1.00 94.12 168 VAL A O 1
ATOM 1314 N N . ALA A 1 169 ? 1.894 6.825 -11.127 1.00 93.19 169 ALA A N 1
ATOM 1315 C CA . ALA A 1 169 ? 3.157 6.089 -11.058 1.00 93.19 169 ALA A CA 1
ATOM 1316 C C . ALA A 1 169 ? 3.412 5.273 -12.340 1.00 93.19 169 ALA A C 1
ATOM 1318 O O . ALA A 1 169 ? 4.496 5.321 -12.925 1.00 93.19 169 ALA A O 1
ATOM 1319 N N . LEU A 1 170 ? 2.394 4.570 -12.844 1.00 93.88 170 LEU A N 1
ATOM 1320 C CA . LEU A 1 170 ? 2.506 3.789 -14.077 1.00 93.88 170 LEU A CA 1
ATOM 1321 C C . LEU A 1 170 ? 2.624 4.669 -15.332 1.00 93.88 170 LEU A C 1
ATOM 1323 O O . LEU A 1 170 ? 3.364 4.305 -16.244 1.00 93.88 170 LEU A O 1
ATOM 1327 N N . MET A 1 171 ? 1.943 5.821 -15.405 1.00 92.94 171 MET A N 1
ATOM 1328 C CA . MET A 1 171 ? 2.081 6.752 -16.542 1.00 92.94 171 MET A CA 1
ATOM 1329 C C . MET A 1 171 ? 3.524 7.242 -16.693 1.00 92.94 171 MET A C 1
ATOM 1331 O O . MET A 1 171 ? 4.065 7.237 -17.803 1.00 92.94 171 MET A O 1
ATOM 1335 N N . GLN A 1 172 ? 4.177 7.571 -15.574 1.00 89.44 172 GLN A N 1
ATOM 1336 C CA . GLN A 1 172 ? 5.589 7.957 -15.564 1.00 89.44 172 GLN A CA 1
ATOM 1337 C C . GLN A 1 172 ? 6.491 6.829 -16.090 1.00 89.44 172 GLN A C 1
ATOM 1339 O O . GLN A 1 172 ? 7.389 7.080 -16.896 1.00 89.44 172 GLN A O 1
ATOM 1344 N N . LEU A 1 173 ? 6.224 5.575 -15.705 1.00 89.69 173 LEU A N 1
ATOM 1345 C CA . LEU A 1 173 ? 6.969 4.409 -16.200 1.00 89.69 173 LEU A CA 1
ATOM 1346 C C . LEU A 1 173 ? 6.748 4.125 -17.691 1.00 89.69 173 LEU A C 1
ATOM 1348 O O . LEU A 1 173 ? 7.656 3.641 -18.372 1.00 89.69 173 LEU A O 1
ATOM 1352 N N . GLU A 1 174 ? 5.556 4.420 -18.203 1.00 90.69 174 GLU A N 1
ATOM 1353 C CA . GLU A 1 174 ? 5.212 4.287 -19.620 1.00 90.69 174 GLU A CA 1
ATOM 1354 C C . GLU A 1 174 ? 5.839 5.390 -20.492 1.00 90.69 174 GLU A C 1
ATOM 1356 O O . GLU A 1 174 ? 5.852 5.262 -21.719 1.00 90.69 174 GLU A O 1
ATOM 1361 N N . GLY A 1 175 ? 6.389 6.447 -19.882 1.00 81.50 175 GLY A N 1
ATOM 1362 C CA . GLY A 1 175 ? 6.910 7.621 -20.586 1.00 81.50 175 GLY A CA 1
ATOM 1363 C C . GLY A 1 175 ? 5.808 8.531 -21.137 1.00 81.50 175 GLY A C 1
ATOM 1364 O O . GLY A 1 175 ? 6.077 9.385 -21.985 1.00 81.50 175 GLY A O 1
ATOM 1365 N N . THR A 1 176 ? 4.573 8.349 -20.673 1.00 64.31 176 THR A N 1
ATOM 1366 C CA . THR A 1 176 ? 3.441 9.205 -21.015 1.00 64.31 176 THR A CA 1
ATOM 1367 C C . THR A 1 176 ? 3.502 10.410 -20.083 1.00 64.31 176 THR A C 1
ATOM 1369 O O . THR A 1 176 ? 3.350 10.261 -18.873 1.00 64.31 176 THR A O 1
ATOM 1372 N N . LYS A 1 177 ? 3.789 11.604 -20.615 1.00 48.53 177 LYS A N 1
ATOM 1373 C CA . LYS A 1 177 ? 3.631 12.831 -19.823 1.00 48.53 177 LYS A CA 1
ATOM 1374 C C . LYS A 1 177 ? 2.144 12.985 -19.499 1.00 48.53 177 LYS A C 1
ATOM 1376 O O . LYS A 1 177 ? 1.336 12.882 -20.422 1.00 48.53 177 LYS A O 1
ATOM 1381 N N . GLY A 1 178 ? 1.834 13.162 -18.213 1.00 48.44 178 GLY A N 1
ATOM 1382 C CA . GLY A 1 178 ? 0.525 13.637 -17.761 1.00 48.44 178 GLY A CA 1
ATOM 1383 C C . GLY A 1 178 ? 0.204 15.009 -18.334 1.00 48.44 178 GLY A C 1
ATOM 1384 O O . GLY A 1 178 ? 1.163 15.732 -18.705 1.00 48.44 178 GLY A O 1
#

Foldseek 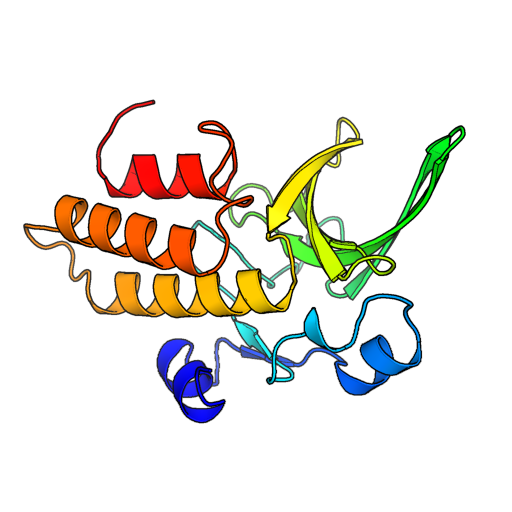3Di:
DDDPVLLCVLQPPVQKDFAPLVVLCVPFQAHNVLAAPDGIAGQDLDQQWHQPQVVEPDHQQDWDWDQPDPVGTFIWGFHTAGPVCRHQWTWTQRRNHQWIWIAGNVPRDTDGQFSGNNLVRVLSSLSSVLVVVPPVDDCQLVVLVVSVVVSCVSGVPNCVDCPHSSNVVSCVSNVNDD

Sequence (178 aa):
MTDSSAYLQAWEPDNTIPYPRAEWMSEYAAPAAAYPAIDFLPIDMSVVFTAYLEDARFDLYSRIDLDMGRDGKLELAVIGAVPADKDDMVFCLDLGTGRILLLGVGDGTLELVNSTFKALTEFLYHFARFIDADMGGTGRALRAKDLRAKLKRIDAEALADPESWWSVALMQLEGTKG

Radius of gyration: 15.87 Å; chains: 1; bounding box: 40×37×41 Å

Secondary structure (DSSP, 8-state):
---HHHHHHHH-GGGEEE--HHHHHHHS-S-GGGS-SSSEEESB-TTS-B---TTSSS-TT-EEEEE-GGG-EEEEEEEEE-TT-TTTEEEEEETTT--EEEEETTTTEEEEEESSHHHHHHHHHHHHHHHHH-SS-TTHHHHHHHHHHHHHHH-SGGGTSTTSHHHHHHHHHHT---